Protein AF-A0A1F2S8H5-F1 (afdb_monomer_lite)

Secondary structure (DSSP, 8-state):
----------------------------------------S---------SSTTS-HHHHHHHHHHHHHS-HHHHHHHHHHHHHHHHHHHHHHHHHH-TTS-HHHHHHHHHHHHH-HHHHHHHHHHHHHHHH-TT------TTS-------PPPPPTT---

Structure (mmCIF, N/CA/C/O backbone):
data_AF-A0A1F2S8H5-F1
#
_entry.id   AF-A0A1F2S8H5-F1
#
loop_
_atom_site.group_PDB
_atom_site.id
_atom_site.type_symbol
_atom_site.label_atom_id
_atom_site.label_alt_id
_atom_site.label_comp_id
_atom_site.label_asym_id
_atom_site.label_entity_id
_atom_site.label_seq_id
_atom_site.pdbx_PDB_ins_code
_atom_site.Cartn_x
_atom_site.Cartn_y
_atom_site.Cartn_z
_atom_site.occupancy
_atom_site.B_iso_or_equiv
_atom_site.auth_seq_id
_atom_site.auth_comp_id
_atom_site.auth_asym_id
_atom_site.auth_atom_id
_atom_site.pdbx_PDB_model_num
ATOM 1 N N . MET A 1 1 ? 47.743 14.948 45.361 1.00 37.91 1 MET A N 1
ATOM 2 C CA . MET A 1 1 ? 46.459 15.135 46.068 1.00 37.91 1 MET A CA 1
ATOM 3 C C . MET A 1 1 ? 45.781 13.774 46.084 1.00 37.91 1 MET A C 1
ATOM 5 O O . MET A 1 1 ? 45.607 13.200 45.019 1.00 37.91 1 MET A O 1
ATOM 9 N N . VAL A 1 2 ? 45.590 13.195 47.269 1.00 36.62 2 VAL A N 1
ATOM 10 C CA . VAL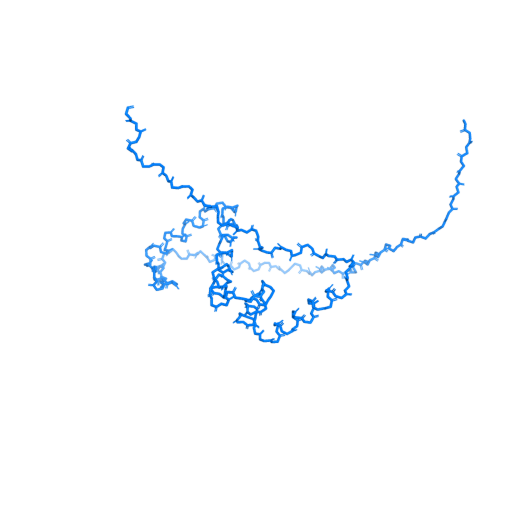 A 1 2 ? 45.118 11.814 47.476 1.00 36.62 2 VAL A CA 1
ATOM 11 C C . VAL A 1 2 ? 43.603 11.818 47.664 1.00 36.62 2 VAL A C 1
ATOM 13 O O . VAL A 1 2 ? 43.124 12.653 48.424 1.00 36.62 2 VAL A O 1
ATOM 16 N N . ASN A 1 3 ? 42.897 10.902 46.992 1.00 32.97 3 ASN A N 1
ATOM 17 C CA . ASN A 1 3 ? 41.805 10.032 47.485 1.00 32.97 3 ASN A CA 1
ATOM 18 C C . ASN A 1 3 ? 40.907 9.614 46.311 1.00 32.97 3 ASN A C 1
ATOM 20 O O . ASN A 1 3 ? 40.717 10.402 45.397 1.00 32.97 3 ASN A O 1
ATOM 24 N N . VAL A 1 4 ? 40.205 8.485 46.284 1.00 34.75 4 VAL A N 1
ATOM 25 C CA . VAL A 1 4 ? 40.215 7.161 46.934 1.00 34.75 4 VAL A CA 1
ATOM 26 C C . VAL A 1 4 ? 39.099 6.426 46.177 1.00 34.75 4 VAL A C 1
ATOM 28 O O . VAL A 1 4 ? 38.093 7.032 45.810 1.00 34.75 4 VAL A O 1
ATOM 31 N N . ILE A 1 5 ? 39.291 5.140 45.909 1.00 41.00 5 ILE A N 1
ATOM 32 C CA . ILE A 1 5 ? 38.279 4.269 45.307 1.00 41.00 5 ILE A CA 1
ATOM 33 C C . ILE A 1 5 ? 37.246 3.914 46.385 1.00 41.00 5 ILE A C 1
ATOM 35 O O . ILE A 1 5 ? 37.626 3.463 47.464 1.00 41.00 5 ILE A O 1
ATOM 39 N N . THR A 1 6 ? 35.957 4.040 46.075 1.00 38.00 6 THR A N 1
ATOM 40 C CA . THR A 1 6 ? 34.891 3.281 46.750 1.00 38.00 6 THR A CA 1
ATOM 41 C C . THR A 1 6 ? 34.028 2.583 45.701 1.00 38.00 6 THR A C 1
ATOM 43 O O . THR A 1 6 ? 33.203 3.207 45.040 1.00 38.00 6 THR A O 1
ATOM 46 N N . GLU A 1 7 ? 34.281 1.284 45.560 1.00 36.38 7 GLU A N 1
ATOM 47 C CA . GLU A 1 7 ? 33.414 0.212 45.042 1.00 36.38 7 GLU A CA 1
ATOM 48 C C . GLU A 1 7 ? 32.086 0.171 45.847 1.00 36.38 7 GLU A C 1
ATOM 50 O O . GLU A 1 7 ? 32.128 0.377 47.060 1.00 36.38 7 GLU A O 1
ATOM 55 N N . HIS A 1 8 ? 30.870 0.059 45.280 1.00 38.19 8 HIS A N 1
ATOM 56 C CA . HIS A 1 8 ? 30.113 -1.149 44.840 1.00 38.19 8 HIS A CA 1
ATOM 57 C C . HIS A 1 8 ? 28.586 -0.787 44.841 1.00 38.19 8 HIS A C 1
ATOM 59 O O . HIS A 1 8 ? 28.250 0.253 45.411 1.00 38.19 8 HIS A O 1
ATOM 65 N N . PRO A 1 9 ? 27.601 -1.644 44.454 1.00 42.09 9 PRO A N 1
ATOM 66 C CA . PRO A 1 9 ? 27.533 -2.693 43.419 1.00 42.09 9 PRO A CA 1
ATOM 67 C C . PRO A 1 9 ? 26.202 -2.684 42.593 1.00 42.09 9 PRO A C 1
ATOM 69 O O . PRO A 1 9 ? 25.204 -2.086 42.983 1.00 42.09 9 PRO A O 1
ATOM 72 N N . GLY A 1 10 ? 26.150 -3.471 41.506 1.00 29.84 10 GLY A N 1
ATOM 73 C CA . GLY A 1 10 ? 24.911 -3.911 40.825 1.00 29.84 10 GLY A CA 1
ATOM 74 C C . GLY A 1 10 ? 24.466 -2.981 39.687 1.00 29.84 10 GLY A C 1
ATOM 75 O O . GLY A 1 10 ? 24.224 -1.806 39.891 1.00 29.84 10 GLY A O 1
ATOM 76 N N . THR A 1 11 ? 24.286 -3.396 38.435 1.00 39.59 11 THR A N 1
ATOM 77 C CA . THR A 1 11 ? 23.692 -4.640 37.943 1.00 39.59 11 THR A CA 1
ATOM 78 C C . THR A 1 11 ? 24.107 -4.785 36.474 1.00 39.59 11 THR A C 1
ATOM 80 O O . THR A 1 11 ? 23.506 -4.174 35.595 1.00 39.59 11 THR A O 1
ATOM 83 N N . GLU A 1 12 ? 25.150 -5.560 36.185 1.00 34.00 12 GLU A N 1
ATOM 84 C CA . GLU A 1 12 ? 25.476 -5.939 34.810 1.00 34.00 12 GLU A CA 1
ATOM 85 C C . GLU A 1 12 ? 24.699 -7.205 34.448 1.00 34.00 12 GLU A C 1
ATOM 87 O O . GLU A 1 12 ? 25.116 -8.326 34.723 1.00 34.00 12 GLU A O 1
ATOM 92 N N . ALA A 1 13 ? 23.547 -7.028 33.802 1.00 33.12 13 ALA A N 1
ATOM 93 C CA . ALA A 1 13 ? 22.937 -8.087 33.011 1.00 33.12 13 ALA A CA 1
ATOM 94 C C . ALA A 1 13 ? 23.597 -8.101 31.623 1.00 33.12 13 ALA A C 1
ATOM 96 O O . ALA A 1 13 ? 22.984 -7.747 30.616 1.00 33.12 13 ALA A O 1
ATOM 97 N N . VAL A 1 14 ? 24.868 -8.507 31.564 1.00 36.38 14 VAL A N 1
ATOM 98 C CA . VAL A 1 14 ? 25.477 -8.938 30.302 1.00 36.38 14 VAL A CA 1
ATOM 99 C C . VAL A 1 14 ? 24.907 -10.320 30.007 1.00 36.38 14 VAL A C 1
ATOM 101 O O . VAL A 1 14 ? 25.400 -11.343 30.479 1.00 36.38 14 VAL A O 1
ATOM 104 N N . CYS A 1 15 ? 23.817 -10.350 29.242 1.00 29.61 15 CYS A N 1
ATOM 105 C CA . CYS A 1 15 ? 23.274 -11.584 28.691 1.00 29.61 15 CYS A CA 1
ATOM 106 C C . CYS A 1 15 ? 24.183 -12.040 27.539 1.00 29.61 15 CYS A C 1
ATOM 108 O O . CYS A 1 15 ? 23.911 -11.830 26.358 1.00 29.61 15 CYS A O 1
ATOM 110 N N . SER A 1 16 ? 25.321 -12.620 27.920 1.00 33.28 16 SER A N 1
ATOM 111 C CA . SER A 1 16 ? 26.182 -13.423 27.061 1.00 33.28 16 SER A CA 1
ATOM 112 C C . SER A 1 16 ? 25.505 -14.777 26.850 1.00 33.28 16 SER A C 1
ATOM 114 O O . SER A 1 16 ? 25.735 -15.737 27.583 1.00 33.28 16 SER A O 1
ATOM 116 N N . CYS A 1 17 ? 24.621 -14.856 25.857 1.00 34.84 17 CYS A N 1
ATOM 117 C CA . CYS A 1 17 ? 24.197 -16.139 25.312 1.00 34.84 17 CYS A CA 1
ATOM 118 C C . CYS A 1 17 ? 25.126 -16.503 24.155 1.00 34.84 17 CYS A C 1
ATOM 120 O O . CYS A 1 17 ? 24.933 -16.114 23.005 1.00 34.84 17 CYS A O 1
ATOM 122 N N . VAL A 1 18 ? 26.152 -17.267 24.519 1.00 40.66 18 VAL A N 1
ATOM 123 C CA . VAL A 1 18 ? 26.982 -18.094 23.647 1.00 40.66 18 VAL A CA 1
ATOM 124 C C . VAL A 1 18 ? 26.076 -18.898 22.707 1.00 40.66 18 VAL A C 1
ATOM 126 O O . VAL A 1 18 ? 25.393 -19.829 23.136 1.00 40.66 18 VAL A O 1
ATOM 129 N N . VAL A 1 19 ? 26.071 -18.559 21.414 1.00 39.78 19 VAL A N 1
ATOM 130 C CA . VAL A 1 19 ? 25.550 -19.465 20.384 1.00 39.78 19 VAL A CA 1
ATOM 131 C C . VAL A 1 19 ? 26.555 -20.598 20.239 1.00 39.78 19 VAL A C 1
ATOM 133 O O . VAL A 1 19 ? 27.608 -20.482 19.616 1.00 39.78 19 VAL A O 1
ATOM 136 N N . SER A 1 20 ? 26.199 -21.685 20.909 1.00 42.19 20 SER A N 1
ATOM 137 C CA . SER A 1 20 ? 26.802 -23.001 20.829 1.00 42.19 20 SER A CA 1
ATOM 138 C C . SER A 1 20 ? 26.923 -23.490 19.379 1.00 42.19 20 SER A C 1
ATOM 140 O O . SER A 1 20 ? 25.974 -23.429 18.599 1.00 42.19 20 SER A O 1
ATOM 142 N N . GLY A 1 21 ? 28.127 -23.971 19.067 1.00 36.00 21 GLY A N 1
ATOM 143 C CA . GLY A 1 21 ? 28.526 -24.895 18.006 1.00 36.00 21 GLY A CA 1
ATOM 144 C C . GLY A 1 21 ? 27.528 -25.269 16.906 1.00 36.00 21 GLY A C 1
ATOM 145 O O . GLY A 1 21 ? 26.607 -26.055 17.101 1.00 36.00 21 GLY A O 1
ATOM 146 N N . CYS A 1 22 ? 27.860 -24.865 15.680 1.00 32.97 22 CYS A N 1
ATOM 147 C CA . CYS A 1 22 ? 27.508 -25.611 14.471 1.00 32.97 22 CYS A CA 1
ATOM 148 C C . CYS A 1 22 ? 28.674 -25.571 13.470 1.00 32.97 22 CYS A C 1
ATOM 150 O O . CYS A 1 22 ? 28.556 -25.078 12.350 1.00 32.97 22 CYS A O 1
ATOM 152 N N . SER A 1 23 ? 29.832 -26.097 13.872 1.00 36.91 23 SER A N 1
ATOM 153 C CA . SER A 1 23 ? 30.920 -26.451 12.958 1.00 36.91 23 SER A CA 1
ATOM 154 C C . SER A 1 23 ? 30.525 -27.702 12.169 1.00 36.91 23 SER A C 1
ATOM 156 O O . SER A 1 23 ? 30.822 -28.835 12.538 1.00 36.91 23 SER A O 1
ATOM 158 N N . ARG A 1 24 ? 29.822 -27.498 11.052 1.00 38.56 24 ARG A N 1
ATOM 159 C CA . ARG A 1 24 ? 29.563 -28.549 10.063 1.00 38.56 24 ARG A CA 1
ATOM 160 C C . ARG A 1 24 ? 30.819 -28.747 9.204 1.00 38.56 24 ARG A C 1
ATOM 162 O O . ARG A 1 24 ? 30.909 -28.231 8.097 1.00 38.56 24 ARG A O 1
ATOM 169 N N . THR A 1 25 ? 31.801 -29.491 9.706 1.00 40.91 25 THR A N 1
ATOM 170 C CA . THR A 1 25 ? 32.865 -30.074 8.870 1.00 40.91 25 THR A CA 1
ATOM 171 C C . THR A 1 25 ? 32.363 -31.398 8.304 1.00 40.91 25 THR A C 1
ATOM 173 O O . THR A 1 25 ? 32.644 -32.468 8.838 1.00 40.91 25 THR A O 1
ATOM 176 N N . GLY A 1 26 ? 31.548 -31.321 7.252 1.00 43.53 26 GLY A N 1
ATOM 177 C CA . GLY A 1 26 ? 31.272 -32.474 6.396 1.00 43.53 26 GLY A CA 1
ATOM 178 C C . GLY A 1 26 ? 32.407 -32.644 5.379 1.00 43.53 26 GLY A C 1
ATOM 179 O O . GLY A 1 26 ? 32.960 -31.633 4.938 1.00 43.53 26 GLY A O 1
ATOM 180 N N . PRO A 1 27 ? 32.782 -33.878 4.998 1.00 45.12 27 PRO A N 1
ATOM 181 C CA . PRO A 1 27 ? 33.795 -34.093 3.973 1.00 45.12 27 PRO A CA 1
ATOM 182 C C . PRO A 1 27 ? 33.344 -33.465 2.650 1.00 45.12 27 PRO A C 1
ATOM 184 O O . PRO A 1 27 ? 32.184 -33.587 2.249 1.00 45.12 27 PRO A O 1
ATOM 187 N N . ALA A 1 28 ? 34.279 -32.783 1.985 1.00 41.88 28 ALA A N 1
ATOM 188 C CA . ALA A 1 28 ? 34.095 -32.209 0.663 1.00 41.88 28 ALA A CA 1
ATOM 189 C C . ALA A 1 28 ? 33.588 -33.294 -0.296 1.00 41.88 28 ALA A C 1
ATOM 191 O O . ALA A 1 28 ? 34.324 -34.207 -0.668 1.00 41.88 28 ALA A O 1
ATOM 192 N N . SER A 1 29 ? 32.311 -33.213 -0.675 1.00 47.50 29 SER A N 1
ATOM 193 C CA . SER A 1 29 ? 31.787 -34.035 -1.760 1.00 47.50 29 SER A CA 1
ATOM 194 C C . SER A 1 29 ? 32.513 -33.623 -3.042 1.00 47.50 29 SER A C 1
ATOM 196 O O . SER A 1 29 ? 32.502 -32.432 -3.367 1.00 47.50 29 SER A O 1
ATOM 198 N N . PRO A 1 30 ? 33.163 -34.553 -3.764 1.00 47.72 30 PRO A N 1
ATOM 199 C CA . PRO A 1 30 ? 33.828 -34.224 -5.011 1.00 47.72 30 PRO A CA 1
ATOM 200 C C . PRO A 1 30 ? 32.794 -33.659 -5.982 1.00 47.72 30 PRO A C 1
ATOM 202 O O . PRO A 1 30 ? 31.761 -34.273 -6.258 1.00 47.72 30 PRO A O 1
ATOM 205 N N . GLY A 1 31 ? 33.074 -32.438 -6.438 1.00 45.38 31 GLY A N 1
ATOM 206 C CA . GLY A 1 31 ? 32.229 -31.678 -7.336 1.00 45.38 31 GLY A CA 1
ATOM 207 C C . GLY A 1 31 ? 31.895 -32.498 -8.569 1.00 45.38 31 GLY A C 1
ATOM 208 O O . GLY A 1 31 ? 32.744 -32.744 -9.424 1.00 45.38 31 GLY A O 1
ATOM 209 N N . ARG A 1 32 ? 30.624 -32.875 -8.693 1.00 44.66 32 ARG A N 1
ATOM 210 C CA . ARG A 1 32 ? 30.068 -33.245 -9.985 1.00 44.66 32 ARG A CA 1
ATOM 211 C C . ARG A 1 32 ? 29.934 -31.945 -10.769 1.00 44.66 32 ARG A C 1
ATOM 213 O O . ARG A 1 32 ? 28.891 -31.298 -10.738 1.00 44.66 32 ARG A O 1
ATOM 220 N N . ALA A 1 33 ? 31.021 -31.552 -11.429 1.00 51.47 33 ALA A N 1
ATOM 221 C CA . ALA A 1 33 ? 30.991 -30.608 -12.532 1.00 51.47 33 ALA A CA 1
ATOM 222 C C . ALA A 1 33 ? 30.157 -31.251 -13.650 1.00 51.47 33 ALA A C 1
ATOM 224 O O . ALA A 1 33 ? 30.674 -31.858 -14.584 1.00 51.47 33 ALA A O 1
ATOM 225 N N . GLY A 1 34 ? 28.832 -31.202 -13.496 1.00 51.41 34 GLY A N 1
ATOM 226 C CA . GLY A 1 34 ? 27.934 -31.356 -14.627 1.00 51.41 34 GLY A CA 1
ATOM 227 C C . GLY A 1 34 ? 28.303 -30.277 -15.642 1.00 51.41 34 GLY A C 1
ATOM 228 O O . GLY A 1 34 ? 28.722 -29.192 -15.224 1.00 51.41 34 GLY A O 1
ATOM 229 N N . PRO A 1 35 ? 28.213 -30.562 -16.950 1.00 54.78 35 PRO A N 1
ATOM 230 C CA . PRO A 1 35 ? 28.547 -29.569 -17.955 1.00 54.78 35 PRO A CA 1
ATOM 231 C C . PRO A 1 35 ? 27.780 -28.293 -17.623 1.00 54.78 35 PRO A C 1
ATOM 233 O O . PRO A 1 35 ? 26.566 -28.343 -17.396 1.00 54.78 35 PRO A O 1
ATOM 236 N N . LEU A 1 36 ? 28.505 -27.169 -17.545 1.00 45.56 36 LEU A N 1
ATOM 237 C CA . LEU A 1 36 ? 27.904 -25.846 -17.616 1.00 45.56 36 LEU A CA 1
ATOM 238 C C . LEU A 1 36 ? 26.947 -25.921 -18.794 1.00 45.56 36 LEU A C 1
ATOM 240 O O . LEU A 1 36 ? 27.382 -26.079 -19.935 1.00 45.56 36 LEU A O 1
ATOM 244 N N . ARG A 1 37 ? 25.646 -25.929 -18.498 1.00 45.44 37 ARG A N 1
ATOM 245 C CA . ARG A 1 37 ? 24.609 -25.856 -19.512 1.00 45.44 37 ARG A CA 1
ATOM 246 C C . ARG A 1 37 ? 24.858 -24.507 -20.171 1.00 45.44 37 ARG A C 1
ATOM 248 O O . ARG A 1 37 ? 24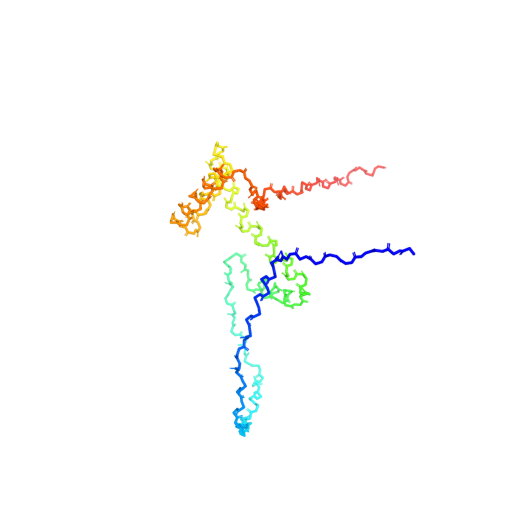.471 -23.477 -19.627 1.00 45.44 37 ARG A O 1
ATOM 255 N N . LEU A 1 38 ? 25.616 -24.518 -21.266 1.00 46.69 38 LEU A N 1
ATOM 256 C CA . LEU A 1 38 ? 25.690 -23.417 -22.206 1.00 46.69 38 LEU A CA 1
ATOM 257 C C . LEU A 1 38 ? 24.233 -23.105 -22.500 1.00 46.69 38 LEU A C 1
ATOM 259 O O . LEU A 1 38 ? 23.510 -23.952 -23.027 1.00 46.69 38 LEU A O 1
ATOM 263 N N . TYR A 1 39 ? 23.774 -21.966 -21.990 1.00 51.84 39 TYR A N 1
ATOM 264 C CA . TYR A 1 39 ? 22.444 -21.467 -22.265 1.00 51.84 39 TYR A CA 1
ATOM 265 C C . TYR A 1 39 ? 22.344 -21.432 -23.782 1.00 51.84 39 TYR A C 1
ATOM 267 O O . TYR A 1 39 ? 23.060 -20.670 -24.425 1.00 51.84 39 TYR A O 1
ATOM 275 N N . HIS A 1 40 ? 21.548 -22.347 -24.330 1.00 51.69 40 HIS A N 1
ATOM 276 C CA . HIS A 1 40 ? 21.255 -22.390 -25.745 1.00 51.69 40 HIS A CA 1
ATOM 277 C C . HIS A 1 40 ? 20.802 -20.989 -26.138 1.00 51.69 40 HIS A C 1
ATOM 279 O O . HIS A 1 40 ? 19.880 -20.432 -25.534 1.00 51.69 40 HIS A O 1
ATOM 285 N N . GLU A 1 41 ? 21.522 -20.401 -27.084 1.00 53.19 41 GLU A N 1
ATOM 286 C CA . GLU A 1 41 ? 21.233 -19.067 -27.563 1.00 53.19 41 GLU A CA 1
ATOM 287 C C . GLU A 1 41 ? 19.818 -19.015 -28.156 1.00 53.19 41 GLU A C 1
ATOM 289 O O . GLU A 1 41 ? 19.377 -19.922 -28.862 1.00 53.19 41 GLU A O 1
ATOM 294 N N . SER A 1 42 ? 19.123 -17.927 -27.813 1.00 56.97 42 SER A N 1
ATOM 295 C CA . SER A 1 42 ? 17.940 -17.361 -28.475 1.00 56.97 42 SER A CA 1
ATOM 296 C C . SER A 1 42 ? 16.740 -18.280 -28.747 1.00 56.97 42 SER A C 1
ATOM 298 O O . SER A 1 42 ? 16.347 -18.473 -29.891 1.00 56.97 42 SER A O 1
ATOM 300 N N . GLU A 1 43 ? 16.050 -18.711 -27.691 1.00 51.06 43 GLU A N 1
ATOM 301 C CA . GLU A 1 43 ? 14.603 -18.953 -27.796 1.00 51.06 43 GLU A CA 1
ATOM 302 C C . GLU A 1 43 ? 13.860 -17.599 -27.811 1.00 51.06 43 GLU A C 1
ATOM 304 O O . GLU A 1 43 ? 14.172 -16.728 -26.980 1.00 51.06 43 GLU A O 1
ATOM 309 N N . PRO A 1 44 ? 12.890 -17.368 -28.720 1.00 60.16 44 PRO A N 1
ATOM 310 C CA . PRO A 1 44 ? 12.076 -16.161 -28.698 1.00 60.16 44 PRO A CA 1
ATOM 311 C C . PRO A 1 44 ? 11.352 -16.086 -27.353 1.00 60.16 44 PRO A C 1
ATOM 313 O O . PRO A 1 44 ? 10.570 -16.965 -26.989 1.00 60.16 44 PRO A O 1
ATOM 316 N N . ARG A 1 45 ? 11.636 -15.029 -26.582 1.00 61.12 45 ARG A N 1
ATOM 317 C CA . ARG A 1 45 ? 10.933 -14.756 -25.326 1.00 61.12 45 ARG A CA 1
ATOM 318 C C . ARG A 1 45 ? 9.443 -14.702 -25.641 1.00 61.12 45 ARG A C 1
ATOM 320 O O . ARG A 1 45 ? 9.015 -13.788 -26.342 1.00 61.12 45 ARG A O 1
ATOM 327 N N . MET A 1 46 ? 8.678 -15.675 -25.138 1.00 62.00 46 MET A N 1
ATOM 328 C CA . MET A 1 46 ? 7.219 -15.641 -25.230 1.00 62.00 46 MET A CA 1
ATOM 329 C C . MET A 1 46 ? 6.733 -14.246 -24.817 1.00 62.00 46 MET A C 1
ATOM 331 O O . MET A 1 46 ? 7.258 -13.705 -23.833 1.00 62.00 46 MET A O 1
ATOM 335 N N . PRO A 1 47 ? 5.789 -13.642 -25.561 1.00 63.66 47 PRO A N 1
ATOM 336 C CA . PRO A 1 47 ? 5.321 -12.304 -25.253 1.00 63.66 47 PRO A CA 1
ATOM 337 C C . PRO A 1 47 ? 4.754 -12.314 -23.836 1.00 63.66 47 PRO A C 1
ATOM 339 O O . PRO A 1 47 ? 3.768 -12.988 -23.541 1.00 63.66 47 PRO A O 1
ATOM 342 N N . ILE A 1 48 ? 5.432 -11.599 -22.940 1.00 65.38 48 ILE A N 1
ATOM 343 C CA . ILE A 1 48 ? 4.950 -11.369 -21.585 1.00 65.38 48 ILE A CA 1
ATOM 344 C C . ILE A 1 48 ? 3.639 -10.611 -21.759 1.00 65.38 48 ILE A C 1
ATOM 346 O O . ILE A 1 48 ? 3.636 -9.494 -22.277 1.00 65.38 48 ILE A O 1
ATOM 350 N N . SER A 1 49 ? 2.525 -11.249 -21.397 1.00 70.56 49 SER A N 1
ATOM 351 C CA . SER A 1 49 ? 1.241 -10.554 -21.354 1.00 70.56 49 SER A CA 1
ATOM 352 C C . SER A 1 49 ? 1.377 -9.385 -20.382 1.00 70.56 49 SER A C 1
ATOM 354 O O . SER A 1 49 ? 1.945 -9.585 -19.301 1.00 70.56 49 SER A O 1
ATOM 356 N N . PRO A 1 50 ? 0.912 -8.183 -20.753 1.00 73.62 50 PRO A N 1
ATOM 357 C CA . PRO A 1 50 ? 1.062 -7.034 -19.891 1.00 73.62 50 PRO A CA 1
ATOM 358 C C . PRO A 1 50 ? 0.347 -7.293 -18.562 1.00 73.62 50 PRO A C 1
ATOM 360 O O . PRO A 1 50 ? -0.761 -7.831 -18.526 1.00 73.62 50 PRO A O 1
ATOM 363 N N . ARG A 1 51 ? 1.004 -6.949 -17.454 1.00 78.88 51 ARG A N 1
ATOM 364 C CA . ARG A 1 51 ? 0.503 -7.161 -16.085 1.00 78.88 51 ARG A CA 1
ATOM 365 C C . ARG A 1 51 ? -0.656 -6.232 -15.733 1.00 78.88 51 ARG A C 1
ATOM 367 O O . ARG A 1 51 ? -1.374 -6.496 -14.774 1.00 78.88 51 ARG A O 1
ATOM 374 N N . SER A 1 52 ? -0.810 -5.143 -16.479 1.00 82.44 52 SER A N 1
ATOM 375 C CA . SER A 1 52 ? -1.881 -4.161 -16.337 1.00 82.44 52 SER A CA 1
ATOM 376 C C . SER A 1 52 ? -2.686 -4.094 -17.629 1.00 82.44 52 SER A C 1
ATOM 378 O O . SER A 1 52 ? -2.104 -4.005 -18.706 1.00 82.44 52 SER A O 1
ATOM 380 N N . ALA A 1 53 ? -4.016 -4.074 -17.518 1.00 85.94 53 ALA A N 1
ATOM 381 C CA . ALA A 1 53 ? -4.906 -3.865 -18.662 1.00 85.94 53 ALA A CA 1
ATOM 382 C C . ALA A 1 53 ? -4.766 -2.456 -19.275 1.00 85.94 53 ALA A C 1
ATOM 384 O O . ALA A 1 53 ? -5.079 -2.265 -20.444 1.00 85.94 53 ALA A O 1
ATOM 385 N N . ASP A 1 54 ? -4.263 -1.497 -18.493 1.00 89.88 54 ASP A N 1
ATOM 386 C CA . ASP A 1 54 ? -4.097 -0.088 -18.878 1.00 89.88 54 ASP A CA 1
ATOM 387 C C . ASP A 1 54 ? -2.680 0.225 -19.410 1.00 89.88 54 ASP A C 1
ATOM 389 O O . ASP A 1 54 ? -2.320 1.381 -19.625 1.00 89.88 54 ASP A O 1
ATOM 393 N N . THR A 1 55 ? -1.843 -0.804 -19.604 1.00 87.50 55 THR A N 1
ATOM 394 C CA . THR A 1 55 ? -0.464 -0.663 -20.096 1.00 87.50 55 THR A CA 1
ATOM 395 C C . THR A 1 55 ? -0.251 -1.558 -21.312 1.00 87.50 55 THR A C 1
ATOM 397 O O . THR A 1 55 ? -0.479 -2.763 -21.259 1.00 87.50 55 THR A O 1
ATOM 400 N N . THR A 1 56 ? 0.232 -0.994 -22.422 1.00 91.00 56 THR A N 1
ATOM 401 C CA . THR A 1 56 ? 0.569 -1.796 -23.607 1.00 91.00 56 THR A CA 1
ATOM 402 C C . THR A 1 56 ? 1.809 -2.669 -23.349 1.00 91.00 56 THR A C 1
ATOM 404 O O . THR A 1 56 ? 2.684 -2.275 -22.569 1.00 91.00 56 THR A O 1
ATOM 407 N N . PRO A 1 57 ? 1.956 -3.829 -24.022 1.00 89.62 57 PRO A N 1
ATOM 408 C CA . PRO A 1 57 ? 3.124 -4.700 -23.842 1.00 89.62 57 PRO A CA 1
ATOM 409 C C . PRO A 1 57 ? 4.458 -3.983 -24.104 1.00 89.62 57 PRO A C 1
ATOM 411 O O . PRO A 1 57 ? 5.464 -4.248 -23.452 1.00 89.62 57 PRO A O 1
ATOM 414 N N . ASP A 1 58 ? 4.479 -3.062 -25.065 1.00 90.12 58 ASP A N 1
ATOM 415 C CA . ASP A 1 58 ? 5.657 -2.282 -25.452 1.00 90.12 58 ASP A CA 1
ATOM 416 C C . ASP A 1 58 ? 6.052 -1.300 -24.349 1.00 90.12 58 ASP A C 1
ATOM 418 O O . ASP A 1 58 ? 7.223 -1.231 -23.970 1.00 90.12 58 ASP A O 1
ATOM 422 N N . ALA A 1 59 ? 5.069 -0.599 -23.778 1.00 91.44 59 ALA A N 1
ATOM 423 C CA . ALA A 1 59 ? 5.292 0.311 -22.662 1.00 91.44 59 ALA A CA 1
ATOM 424 C C . ALA A 1 59 ? 5.787 -0.438 -21.416 1.00 91.44 59 ALA A C 1
ATOM 426 O O . ALA A 1 59 ? 6.723 0.021 -20.760 1.00 91.44 59 ALA A O 1
ATOM 427 N N . GLU A 1 60 ? 5.220 -1.611 -21.114 1.00 91.00 60 GLU A N 1
ATOM 428 C CA . GLU A 1 60 ? 5.678 -2.431 -19.988 1.00 91.00 60 GLU A CA 1
ATOM 429 C C . GLU A 1 60 ? 7.125 -2.905 -20.176 1.00 91.00 60 GLU A C 1
ATOM 431 O O . GLU A 1 60 ? 7.925 -2.814 -19.242 1.00 91.00 60 GLU A O 1
ATOM 436 N N . ARG A 1 61 ? 7.497 -3.344 -21.387 1.00 91.00 61 ARG A N 1
ATOM 437 C CA . ARG A 1 61 ? 8.883 -3.734 -21.702 1.00 91.00 61 ARG A CA 1
ATOM 438 C C . ARG A 1 61 ? 9.862 -2.593 -21.433 1.00 91.00 61 ARG A C 1
ATOM 440 O O . ARG A 1 61 ? 10.828 -2.784 -20.695 1.00 91.00 61 ARG A O 1
ATOM 447 N N . VAL A 1 62 ? 9.569 -1.397 -21.947 1.00 94.62 62 VAL A N 1
ATOM 448 C CA . VAL A 1 62 ? 10.408 -0.206 -21.727 1.00 94.62 62 VAL A CA 1
ATOM 449 C C . VAL A 1 62 ? 10.506 0.140 -20.237 1.00 94.62 62 VAL A C 1
ATOM 451 O O . VAL A 1 62 ? 11.597 0.412 -19.739 1.00 94.62 62 VAL A O 1
ATOM 454 N N . GLN A 1 63 ? 9.399 0.093 -19.492 1.00 92.50 63 GLN A N 1
ATOM 455 C CA . GLN A 1 63 ? 9.405 0.373 -18.051 1.00 92.50 63 GLN A CA 1
ATOM 456 C C . GLN A 1 63 ? 10.266 -0.621 -17.264 1.00 92.50 63 GLN A C 1
ATOM 458 O O . GLN A 1 63 ? 11.011 -0.213 -16.368 1.00 92.50 63 GLN A O 1
ATOM 463 N N . ILE A 1 64 ? 10.193 -1.912 -17.600 1.00 92.38 64 ILE A N 1
ATOM 464 C CA . ILE A 1 64 ? 11.019 -2.952 -16.978 1.00 92.38 64 ILE A CA 1
ATOM 465 C C . ILE A 1 64 ? 12.502 -2.690 -17.248 1.00 92.38 64 ILE A C 1
ATOM 467 O O . ILE A 1 64 ? 13.310 -2.767 -16.318 1.00 92.38 64 ILE A O 1
ATOM 471 N N . ASP A 1 65 ? 12.863 -2.359 -18.487 1.00 95.38 65 ASP A N 1
ATOM 472 C CA . ASP A 1 65 ? 14.255 -2.106 -18.860 1.00 95.38 65 ASP A CA 1
ATOM 473 C C . ASP A 1 65 ? 14.806 -0.853 -18.166 1.00 95.38 65 ASP A C 1
ATOM 475 O O . ASP A 1 65 ? 15.895 -0.899 -17.586 1.00 95.38 65 ASP A O 1
ATOM 479 N N . LEU A 1 66 ? 14.018 0.226 -18.091 1.00 96.12 66 LEU A N 1
ATOM 480 C CA . LEU A 1 66 ? 14.372 1.426 -17.325 1.00 96.12 66 LEU A CA 1
ATOM 481 C C . LEU A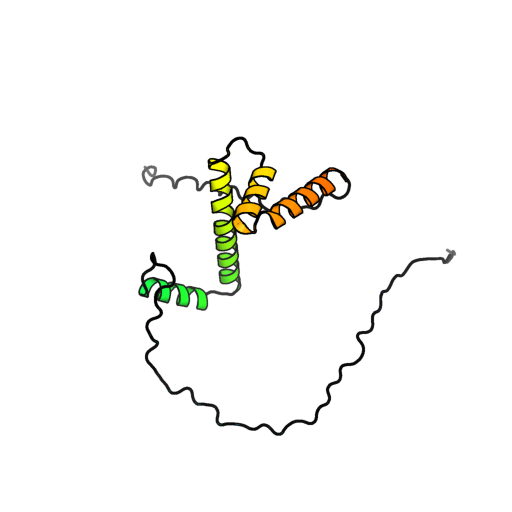 1 66 ? 14.545 1.129 -15.829 1.00 96.12 66 LEU A C 1
ATOM 483 O O . LEU A 1 66 ? 15.493 1.610 -15.205 1.00 96.12 66 LEU A O 1
ATOM 487 N N . LEU A 1 67 ? 13.659 0.322 -15.239 1.00 95.38 67 LEU A N 1
ATOM 488 C CA . LEU A 1 67 ? 13.750 -0.048 -13.827 1.00 95.38 67 LEU A CA 1
ATOM 489 C C . LEU A 1 67 ? 14.988 -0.911 -13.543 1.00 95.38 67 LEU A C 1
ATOM 491 O O . LEU A 1 67 ? 15.623 -0.744 -12.500 1.00 95.38 67 LEU A O 1
ATOM 495 N N . ARG A 1 68 ? 15.347 -1.816 -14.462 1.00 94.69 68 ARG A N 1
ATOM 496 C CA . ARG A 1 68 ? 16.547 -2.664 -14.361 1.00 94.69 68 ARG A CA 1
ATOM 497 C C . ARG A 1 68 ? 17.836 -1.866 -14.512 1.00 94.69 68 ARG A C 1
ATOM 499 O O . ARG A 1 68 ? 18.787 -2.132 -13.780 1.00 94.69 68 ARG A O 1
ATOM 506 N N . ALA A 1 69 ? 17.851 -0.884 -15.410 1.00 97.00 69 ALA A N 1
ATOM 507 C CA . ALA A 1 69 ? 18.985 0.014 -15.604 1.00 97.00 69 ALA A CA 1
ATOM 508 C C . ALA A 1 69 ? 19.155 1.026 -14.453 1.00 97.00 69 ALA A C 1
ATOM 510 O O . ALA A 1 69 ? 20.236 1.585 -14.269 1.00 97.00 69 ALA A O 1
ATOM 511 N N . ALA A 1 70 ? 18.109 1.274 -13.658 1.00 97.00 70 ALA A N 1
ATOM 512 C CA . ALA A 1 70 ? 18.146 2.270 -12.597 1.00 97.00 70 ALA A CA 1
ATOM 513 C C . ALA A 1 70 ? 19.105 1.894 -11.437 1.00 97.00 70 ALA A C 1
ATOM 515 O O . ALA A 1 70 ? 19.098 0.753 -10.945 1.00 97.00 70 ALA A O 1
ATOM 516 N N . PRO A 1 71 ? 19.862 2.868 -10.888 1.00 98.19 71 PRO A N 1
ATOM 517 C CA . PRO A 1 71 ? 20.642 2.673 -9.667 1.00 98.19 71 PRO A CA 1
ATOM 518 C C . PRO A 1 71 ? 19.774 2.195 -8.495 1.00 98.19 71 PRO A C 1
ATOM 520 O O . PRO A 1 71 ? 18.580 2.497 -8.426 1.00 98.19 71 PRO A O 1
ATOM 523 N N . VAL A 1 72 ? 20.376 1.494 -7.528 1.00 97.75 72 VAL A N 1
ATOM 524 C CA . VAL A 1 72 ? 19.664 0.964 -6.344 1.00 97.75 72 VAL A CA 1
ATOM 525 C C . VAL A 1 72 ? 18.892 2.063 -5.607 1.00 97.75 72 VAL A C 1
ATOM 527 O O . VAL A 1 72 ? 17.718 1.881 -5.292 1.00 97.75 72 VAL A O 1
ATOM 530 N N . ALA A 1 73 ? 19.505 3.236 -5.417 1.00 97.81 73 ALA A N 1
ATOM 531 C CA . ALA A 1 73 ? 18.857 4.378 -4.771 1.00 97.81 73 ALA A CA 1
ATOM 532 C C . ALA A 1 73 ? 17.585 4.832 -5.512 1.00 97.81 73 ALA A C 1
ATOM 534 O O . ALA A 1 73 ? 16.563 5.114 -4.886 1.00 97.81 73 ALA A O 1
ATOM 535 N N . ARG A 1 74 ? 17.610 4.842 -6.852 1.00 97.38 74 ARG A N 1
ATOM 536 C CA . ARG A 1 74 ? 16.446 5.206 -7.670 1.00 97.38 74 ARG A CA 1
ATOM 537 C C . ARG A 1 74 ? 15.338 4.161 -7.563 1.00 97.38 74 ARG A C 1
ATOM 539 O O . ARG A 1 74 ? 14.175 4.536 -7.441 1.00 97.38 74 ARG A O 1
ATOM 546 N N . ARG A 1 75 ? 15.687 2.872 -7.568 1.00 97.75 75 ARG A N 1
ATOM 547 C CA . ARG A 1 75 ? 14.720 1.779 -7.375 1.00 97.75 75 ARG A CA 1
ATOM 548 C C . ARG A 1 75 ? 14.038 1.863 -6.010 1.00 97.75 75 ARG A C 1
ATOM 550 O O . ARG A 1 75 ? 12.815 1.792 -5.947 1.00 97.75 75 ARG A O 1
ATOM 557 N N . LEU A 1 76 ? 14.809 2.088 -4.944 1.00 97.94 76 LEU A N 1
ATOM 558 C CA . LEU A 1 76 ? 14.266 2.275 -3.597 1.00 97.94 76 LEU A CA 1
ATOM 559 C C . LEU A 1 76 ? 13.329 3.487 -3.534 1.00 97.94 76 LEU A C 1
ATOM 561 O O . LEU A 1 76 ? 12.219 3.379 -3.022 1.00 97.94 76 LEU A O 1
ATOM 565 N N . HIS A 1 77 ? 13.743 4.622 -4.100 1.00 97.38 77 HIS A N 1
ATOM 566 C CA . HIS A 1 77 ? 12.908 5.819 -4.143 1.00 97.38 77 HIS A CA 1
ATOM 567 C C . HIS A 1 77 ? 11.558 5.556 -4.830 1.00 97.38 77 HIS A C 1
ATOM 569 O O . HIS A 1 77 ? 10.517 5.911 -4.281 1.00 97.38 77 HIS A O 1
ATOM 575 N N . LEU A 1 78 ? 11.559 4.885 -5.988 1.00 96.88 78 LEU A N 1
ATOM 576 C CA . LEU A 1 78 ? 10.327 4.520 -6.696 1.00 96.88 78 LEU A CA 1
ATOM 577 C C . LEU A 1 78 ? 9.436 3.586 -5.866 1.00 96.88 78 LEU A C 1
ATOM 579 O O . LEU A 1 78 ? 8.229 3.806 -5.799 1.00 96.88 78 LEU A O 1
ATOM 583 N N . ALA A 1 79 ? 10.016 2.588 -5.194 1.00 95.94 79 ALA A N 1
ATOM 584 C CA . ALA A 1 79 ? 9.263 1.684 -4.326 1.00 95.94 79 ALA A CA 1
ATOM 585 C C . ALA A 1 79 ? 8.588 2.433 -3.160 1.00 95.94 79 ALA A C 1
ATOM 587 O O . ALA A 1 79 ? 7.414 2.194 -2.862 1.00 95.94 79 ALA A O 1
ATOM 588 N N . LEU A 1 80 ? 9.293 3.383 -2.537 1.00 97.25 80 LEU A N 1
ATOM 589 C CA . LEU A 1 80 ? 8.749 4.214 -1.457 1.00 97.25 80 LEU A CA 1
ATOM 590 C C . LEU A 1 80 ? 7.627 5.141 -1.951 1.00 97.25 80 LEU A C 1
ATOM 592 O O . LEU A 1 80 ? 6.590 5.242 -1.297 1.00 97.25 80 LEU A O 1
ATOM 596 N N . GLN A 1 81 ? 7.796 5.776 -3.116 1.00 96.81 81 GLN A N 1
ATOM 597 C CA . GLN A 1 81 ? 6.762 6.619 -3.734 1.00 96.81 81 GLN A CA 1
ATOM 598 C C . GLN A 1 81 ? 5.501 5.816 -4.082 1.00 96.81 81 GLN A C 1
ATOM 600 O O . GLN A 1 81 ? 4.382 6.253 -3.796 1.00 96.81 81 GLN A O 1
ATOM 605 N N . LEU A 1 82 ? 5.671 4.619 -4.649 1.00 95.31 82 LEU A N 1
ATOM 606 C CA . LEU A 1 82 ? 4.552 3.735 -4.967 1.00 95.31 82 LEU A CA 1
ATOM 607 C C . LEU A 1 82 ? 3.824 3.291 -3.695 1.00 95.31 82 LEU A C 1
ATOM 609 O O . LEU A 1 82 ? 2.600 3.371 -3.633 1.00 95.31 82 LEU A O 1
ATOM 613 N N . THR A 1 83 ? 4.570 2.911 -2.656 1.00 95.06 83 THR A N 1
ATOM 614 C CA . THR A 1 83 ? 4.005 2.532 -1.351 1.00 95.06 83 THR A CA 1
ATOM 615 C C . THR A 1 83 ? 3.188 3.675 -0.750 1.00 95.06 83 THR A C 1
ATOM 617 O O . THR A 1 83 ? 2.038 3.477 -0.360 1.00 95.06 83 THR A O 1
ATOM 620 N N . ALA A 1 84 ? 3.737 4.894 -0.737 1.00 95.06 84 ALA A N 1
ATOM 621 C CA . ALA A 1 84 ? 3.025 6.074 -0.251 1.00 95.06 84 ALA A CA 1
ATOM 622 C C . ALA A 1 84 ? 1.744 6.347 -1.057 1.00 95.06 84 ALA A C 1
ATOM 624 O O . ALA A 1 84 ? 0.715 6.714 -0.487 1.00 95.06 84 ALA A O 1
ATOM 625 N N . THR A 1 85 ? 1.779 6.123 -2.372 1.00 95.12 85 THR A N 1
ATOM 626 C CA . THR A 1 85 ? 0.619 6.303 -3.254 1.00 95.12 85 THR A CA 1
ATOM 627 C C . THR A 1 85 ? -0.472 5.275 -2.961 1.00 95.12 85 THR A C 1
ATOM 629 O O . THR A 1 85 ? -1.621 5.661 -2.733 1.00 95.12 85 THR A O 1
ATOM 632 N N . VAL A 1 86 ? -0.111 3.989 -2.914 1.00 94.38 86 VAL A N 1
ATOM 633 C CA . VAL A 1 86 ? -1.040 2.870 -2.686 1.00 94.38 86 VAL A CA 1
ATOM 634 C C . VAL A 1 86 ? -1.679 2.945 -1.302 1.00 94.38 86 VAL A C 1
ATOM 636 O O . VAL A 1 86 ? -2.863 2.665 -1.174 1.00 94.38 86 VAL A O 1
ATOM 639 N N . ILE A 1 87 ? -0.942 3.379 -0.278 1.00 94.88 87 ILE A N 1
ATOM 640 C CA . ILE A 1 87 ? -1.491 3.569 1.073 1.00 94.88 87 ILE A CA 1
ATOM 641 C C . ILE A 1 87 ? -2.308 4.869 1.168 1.00 94.88 87 ILE A C 1
ATOM 643 O O . ILE A 1 87 ? -3.351 4.921 1.821 1.00 94.88 87 ILE A O 1
ATOM 647 N N . GLY A 1 88 ? -1.848 5.947 0.531 1.00 94.56 88 GLY A N 1
ATOM 648 C CA . GLY A 1 88 ? -2.483 7.260 0.630 1.00 94.56 88 GLY A CA 1
ATOM 649 C C . GLY A 1 88 ? -3.816 7.358 -0.114 1.00 94.56 88 GLY A C 1
ATOM 650 O O . GLY A 1 88 ? -4.733 8.030 0.359 1.00 94.56 88 GLY A O 1
ATOM 651 N N . ALA A 1 89 ? -3.948 6.697 -1.266 1.00 95.75 89 ALA A N 1
ATOM 652 C CA . ALA A 1 89 ? -5.174 6.708 -2.065 1.00 95.75 89 ALA A CA 1
ATOM 653 C C . ALA A 1 89 ? -6.428 6.216 -1.301 1.00 95.75 89 ALA A C 1
ATOM 655 O O . ALA A 1 89 ? -7.395 6.984 -1.231 1.00 95.75 89 ALA A O 1
ATOM 656 N N . PRO A 1 90 ? -6.441 5.019 -0.680 1.00 94.12 90 PRO A N 1
ATOM 657 C CA . PRO A 1 90 ? -7.591 4.532 0.079 1.00 94.12 90 PRO A CA 1
ATOM 658 C C . PRO A 1 90 ? -7.871 5.387 1.315 1.00 94.12 90 PRO A C 1
ATOM 660 O O . PRO A 1 90 ? -9.024 5.734 1.554 1.00 94.12 90 PRO A O 1
ATOM 663 N N . ARG A 1 91 ? -6.844 5.841 2.047 1.00 94.31 91 ARG A N 1
ATOM 664 C CA . ARG A 1 91 ? -7.034 6.758 3.188 1.00 94.31 91 ARG A CA 1
ATOM 665 C C . ARG A 1 91 ? -7.745 8.053 2.788 1.00 94.31 91 ARG A C 1
ATOM 667 O O . ARG A 1 91 ? -8.670 8.486 3.473 1.00 94.31 91 ARG A O 1
ATOM 674 N N . ARG A 1 92 ? -7.376 8.655 1.649 1.00 94.75 92 ARG A N 1
ATOM 675 C CA . ARG A 1 92 ? -8.081 9.833 1.107 1.00 94.75 92 ARG A CA 1
ATOM 676 C C . ARG A 1 92 ? -9.503 9.506 0.657 1.00 94.75 92 ARG A C 1
ATOM 678 O O . ARG A 1 92 ? -10.389 10.345 0.791 1.00 94.75 92 ARG A O 1
ATOM 685 N N . ALA A 1 93 ? -9.737 8.320 0.098 1.00 95.75 93 ALA A N 1
ATOM 686 C CA . ALA A 1 93 ? -11.082 7.883 -0.269 1.00 95.75 93 ALA A CA 1
ATOM 687 C C . ALA A 1 93 ? -11.980 7.728 0.971 1.00 95.75 93 ALA A C 1
ATOM 689 O O . ALA A 1 93 ? -13.077 8.279 0.984 1.00 95.75 93 ALA A O 1
ATOM 690 N N . ILE A 1 94 ? -11.476 7.094 2.034 1.00 95.56 94 ILE A N 1
ATOM 691 C CA . ILE A 1 94 ? -12.163 6.964 3.327 1.00 95.56 94 ILE A CA 1
ATOM 692 C C . ILE A 1 94 ? -12.460 8.347 3.918 1.00 95.56 94 ILE A C 1
ATOM 694 O O . ILE A 1 94 ? -13.597 8.621 4.288 1.00 95.56 94 ILE A O 1
ATOM 698 N N . GLY A 1 95 ? -11.479 9.256 3.926 1.00 94.88 95 GLY A N 1
ATOM 699 C CA . GLY A 1 95 ? -11.679 10.621 4.422 1.00 94.88 95 GLY A CA 1
ATOM 700 C C . GLY A 1 95 ? -12.761 11.403 3.669 1.00 94.88 95 GLY A C 1
ATOM 701 O O . GLY A 1 95 ? -13.502 12.160 4.290 1.00 94.88 95 GLY A O 1
ATOM 702 N N . ARG A 1 96 ? -12.898 11.191 2.351 1.00 95.94 96 ARG A N 1
ATOM 703 C CA . ARG A 1 96 ? -13.981 11.787 1.547 1.00 95.94 96 ARG A CA 1
ATOM 704 C C . ARG A 1 96 ? -15.343 11.152 1.829 1.00 95.94 96 ARG A C 1
ATOM 706 O O . ARG A 1 96 ? -16.337 11.865 1.842 1.00 95.94 96 ARG A O 1
ATOM 713 N N . ALA A 1 97 ? -15.390 9.839 2.041 1.00 95.31 97 ALA A N 1
ATOM 714 C CA . ALA A 1 97 ? -16.629 9.126 2.348 1.00 95.31 97 ALA A CA 1
ATOM 715 C C . ALA A 1 97 ? -17.149 9.425 3.767 1.00 95.31 97 ALA A C 1
ATOM 717 O O . ALA A 1 97 ? -18.353 9.379 3.998 1.00 95.31 97 ALA A O 1
ATOM 718 N N . GLN A 1 98 ? -16.250 9.731 4.709 1.00 91.50 98 GLN A N 1
ATOM 719 C CA . GLN A 1 98 ? -16.552 9.964 6.126 1.00 91.50 98 GLN A CA 1
ATOM 720 C C . GLN A 1 98 ? -15.886 11.250 6.628 1.00 91.50 98 GLN A C 1
ATOM 722 O O . GLN A 1 98 ? -14.885 11.206 7.355 1.00 91.50 98 GLN A O 1
ATOM 727 N N . PRO A 1 99 ? -16.421 12.423 6.256 1.00 89.25 99 PRO A N 1
ATOM 728 C CA . PRO A 1 99 ? -15.812 13.710 6.584 1.00 89.25 99 PRO A CA 1
ATOM 729 C C . PRO A 1 99 ? -15.848 14.052 8.083 1.00 89.25 99 PRO A C 1
ATOM 731 O O . PRO A 1 99 ? -15.014 14.836 8.533 1.00 89.25 99 PRO A O 1
ATOM 734 N N . HIS A 1 100 ? -16.738 13.435 8.863 1.00 92.62 100 HIS A N 1
ATOM 735 C CA . HIS A 1 100 ? -16.889 13.701 10.300 1.00 92.62 100 HIS A CA 1
ATOM 736 C C . HIS A 1 100 ? -16.147 12.714 11.212 1.00 92.62 100 HIS A C 1
ATOM 738 O O . HIS A 1 100 ? -16.021 12.982 12.404 1.00 92.62 100 HIS A O 1
ATOM 744 N N . ASP A 1 101 ? -15.630 11.609 10.668 1.00 89.88 101 ASP A N 1
ATOM 745 C CA . ASP A 1 101 ? -14.890 10.620 11.455 1.00 89.88 101 ASP A CA 1
ATOM 746 C C . ASP A 1 101 ? -13.549 11.187 11.932 1.00 89.88 101 ASP A C 1
ATOM 748 O O . ASP A 1 101 ? -12.878 11.958 11.228 1.00 89.88 101 ASP A O 1
ATOM 752 N N . SER A 1 102 ? -13.128 10.762 13.125 1.00 91.56 102 SER A N 1
ATOM 753 C CA . SER A 1 102 ? -11.805 11.101 13.639 1.00 91.56 102 SER A CA 1
ATOM 754 C C . SER A 1 102 ? -10.705 10.489 12.752 1.00 91.56 102 SER A C 1
ATOM 756 O O . SER A 1 102 ? -10.929 9.470 12.088 1.00 91.56 102 SER A O 1
ATOM 758 N N . PRO A 1 103 ? -9.483 11.057 12.729 1.00 89.69 103 PRO A N 1
ATOM 759 C CA . PRO A 1 103 ? -8.362 10.453 12.004 1.00 89.69 103 PRO A CA 1
ATOM 760 C C . PRO A 1 103 ? -8.110 8.990 12.402 1.00 89.69 103 PRO A C 1
ATOM 762 O O . PRO A 1 103 ? -7.874 8.149 11.537 1.00 89.69 103 PRO A O 1
ATOM 765 N N . GLN A 1 104 ? -8.246 8.674 13.694 1.00 92.38 104 GLN A N 1
ATOM 766 C CA . GLN A 1 104 ? -8.062 7.325 14.225 1.00 92.38 104 GLN A CA 1
ATOM 767 C C . GLN A 1 104 ? -9.135 6.350 13.720 1.00 92.38 104 GLN A C 1
ATOM 769 O O . GLN A 1 104 ? -8.809 5.222 13.354 1.00 92.38 104 GLN A O 1
ATOM 774 N N . ASP A 1 105 ? -10.399 6.771 13.652 1.00 93.94 105 ASP A N 1
ATOM 775 C CA . ASP A 1 105 ? -11.484 5.916 13.150 1.00 93.94 105 ASP A CA 1
ATOM 776 C C . ASP A 1 105 ? -11.320 5.606 11.661 1.00 93.94 105 ASP A C 1
ATOM 778 O O . ASP A 1 105 ? -11.536 4.471 11.226 1.00 93.94 105 ASP A O 1
ATOM 782 N N . ARG A 1 106 ? -10.848 6.587 10.882 1.00 94.62 106 ARG A N 1
ATOM 783 C CA . ARG A 1 106 ? -10.521 6.390 9.463 1.00 94.62 106 ARG A CA 1
ATOM 784 C C . ARG A 1 106 ? -9.374 5.400 9.273 1.00 94.62 106 ARG A C 1
ATOM 786 O O . ARG A 1 106 ? -9.445 4.565 8.371 1.00 94.62 106 ARG A O 1
ATOM 793 N N . ASP A 1 107 ? -8.344 5.460 10.116 1.00 93.38 107 ASP A N 1
ATOM 794 C CA . ASP A 1 107 ? -7.238 4.498 10.085 1.00 93.38 107 ASP A CA 1
ATOM 795 C C . ASP A 1 107 ? -7.684 3.091 10.504 1.00 93.38 107 ASP A C 1
ATOM 797 O O . ASP A 1 107 ? -7.310 2.112 9.858 1.00 93.38 107 ASP A O 1
ATOM 801 N N . LEU A 1 108 ? -8.538 2.967 11.525 1.00 96.19 108 LEU A N 1
ATOM 802 C CA . LEU A 1 108 ? -9.115 1.675 11.913 1.00 96.19 108 LEU A CA 1
ATOM 803 C C . LEU A 1 108 ? -9.963 1.076 10.787 1.00 96.19 108 LEU A C 1
ATOM 805 O O . LEU A 1 108 ? -9.884 -0.127 10.542 1.00 96.19 108 LEU A O 1
ATOM 809 N N . ARG A 1 109 ? -10.717 1.904 10.056 1.00 95.88 109 ARG A N 1
ATOM 810 C CA . ARG A 1 109 ? -11.468 1.460 8.875 1.00 95.88 109 ARG A CA 1
ATOM 811 C C . ARG A 1 109 ? -10.560 1.057 7.719 1.00 95.88 109 ARG A C 1
ATOM 813 O O . ARG A 1 109 ? -10.851 0.081 7.036 1.00 95.88 109 ARG A O 1
ATOM 820 N N . PHE A 1 110 ? -9.466 1.783 7.492 1.00 96.44 110 PHE A N 1
ATOM 821 C CA . PHE A 1 110 ? -8.451 1.366 6.524 1.00 96.44 110 PHE A CA 1
ATOM 822 C C . PHE A 1 110 ? -7.928 -0.034 6.873 1.00 96.44 110 PHE A C 1
ATOM 824 O O . PHE A 1 110 ? -7.841 -0.893 5.998 1.00 96.44 110 PHE A O 1
ATOM 831 N N . VAL A 1 111 ? -7.639 -0.291 8.151 1.00 97.31 111 VAL A N 1
ATOM 832 C CA . VAL A 1 111 ? -7.168 -1.609 8.590 1.00 97.31 111 VAL A CA 1
ATOM 833 C C . VAL A 1 111 ? -8.231 -2.688 8.391 1.00 97.31 111 VAL A C 1
ATOM 835 O O . VAL A 1 111 ? -7.912 -3.746 7.855 1.00 97.31 111 VAL A O 1
ATOM 838 N N . ASP A 1 112 ? -9.480 -2.403 8.747 1.00 97.44 112 ASP A N 1
ATOM 839 C CA . ASP A 1 112 ? -10.612 -3.318 8.564 1.00 97.44 112 ASP A CA 1
ATOM 840 C C . ASP A 1 112 ? -10.787 -3.726 7.091 1.00 97.44 112 ASP A C 1
ATOM 842 O O . ASP A 1 112 ? -10.819 -4.910 6.763 1.00 97.44 112 ASP A O 1
ATOM 846 N N . LEU A 1 113 ? -10.777 -2.751 6.175 1.00 96.12 113 LEU A N 1
ATOM 847 C CA . LEU A 1 113 ? -10.971 -2.988 4.740 1.00 96.12 113 LEU A CA 1
ATOM 848 C C . LEU A 1 113 ? -9.832 -3.777 4.076 1.00 96.12 113 LEU A C 1
ATOM 850 O O . LEU A 1 113 ? -10.086 -4.526 3.135 1.00 96.12 113 LEU A O 1
ATOM 854 N N . HIS A 1 114 ? -8.583 -3.583 4.511 1.00 95.38 114 HIS A N 1
ATOM 855 C CA . HIS A 1 114 ? -7.413 -4.167 3.841 1.00 95.38 114 HIS A CA 1
ATOM 856 C C . HIS A 1 114 ? -6.855 -5.420 4.522 1.00 95.38 114 HIS A C 1
ATOM 858 O O . HIS A 1 114 ? -6.265 -6.260 3.844 1.00 95.38 114 HIS A O 1
ATOM 864 N N . TYR A 1 115 ? -7.018 -5.543 5.839 1.00 95.56 115 TYR A N 1
ATOM 865 C CA . TYR A 1 115 ? -6.434 -6.623 6.641 1.00 95.56 115 TYR A CA 1
ATOM 866 C C . TYR A 1 115 ? -7.480 -7.414 7.436 1.00 95.56 115 TYR A C 1
ATOM 868 O O . TYR A 1 115 ? -7.150 -8.466 7.981 1.00 95.56 115 TYR A O 1
ATOM 876 N N . GLY A 1 116 ? -8.730 -6.943 7.477 1.00 97.00 116 GLY A N 1
ATOM 877 C CA . GLY A 1 116 ? -9.855 -7.618 8.112 1.00 97.00 116 GLY A CA 1
ATOM 878 C C . GLY A 1 116 ? -10.196 -7.105 9.513 1.00 97.00 116 GLY A C 1
ATOM 879 O O . GLY A 1 116 ? -9.388 -6.482 10.213 1.00 97.00 116 GLY A O 1
ATOM 880 N N . ALA A 1 117 ? -11.418 -7.429 9.935 1.00 97.00 117 ALA A N 1
ATOM 881 C CA . ALA A 1 117 ? -12.018 -6.952 11.178 1.00 97.00 117 ALA A CA 1
ATOM 882 C C . ALA A 1 117 ? -11.250 -7.383 12.435 1.00 97.00 117 ALA A C 1
ATOM 884 O O . ALA A 1 117 ? -11.139 -6.605 13.385 1.00 97.00 117 ALA A O 1
ATOM 885 N N . ASP A 1 118 ? -10.672 -8.587 12.438 1.00 97.50 118 ASP A N 1
ATOM 886 C CA . ASP A 1 118 ? -9.915 -9.108 13.582 1.00 97.50 118 ASP A CA 1
ATOM 887 C C . ASP A 1 118 ? -8.680 -8.248 13.876 1.00 97.50 118 ASP A C 1
ATOM 889 O O . ASP A 1 118 ? -8.412 -7.885 15.027 1.00 97.50 118 ASP A O 1
ATOM 893 N N . VAL A 1 119 ? -7.960 -7.854 12.821 1.00 97.88 119 VAL A N 1
ATOM 894 C CA . VAL A 1 119 ? -6.776 -6.993 12.926 1.00 97.88 119 VAL A CA 1
ATOM 895 C C . VAL A 1 119 ? -7.182 -5.593 13.385 1.00 97.88 119 VAL A C 1
ATOM 897 O O . VAL A 1 119 ? -6.541 -5.024 14.271 1.00 97.88 119 VAL A O 1
ATOM 900 N N . ALA A 1 120 ? -8.282 -5.054 12.854 1.00 97.50 120 ALA A N 1
ATOM 901 C CA . ALA A 1 120 ? -8.804 -3.751 13.264 1.00 97.50 120 ALA A CA 1
ATOM 902 C C . ALA A 1 120 ? -9.249 -3.734 14.738 1.00 97.50 120 ALA A C 1
ATOM 904 O O . ALA A 1 120 ? -8.970 -2.777 15.467 1.00 97.50 120 ALA A O 1
ATOM 905 N N . ALA A 1 121 ? -9.896 -4.802 15.212 1.00 97.06 121 ALA A N 1
ATOM 906 C CA . ALA A 1 121 ? -10.293 -4.946 16.609 1.00 97.06 121 ALA A CA 1
ATOM 907 C C . ALA A 1 121 ? -9.077 -5.059 17.541 1.00 97.06 121 ALA A C 1
ATOM 909 O O . ALA A 1 121 ? -9.060 -4.438 18.608 1.00 97.06 121 ALA A O 1
ATOM 910 N N . GLY A 1 122 ? -8.051 -5.812 17.133 1.00 96.94 122 GLY A N 1
ATOM 911 C CA . GLY A 1 122 ? -6.776 -5.894 17.847 1.00 96.94 122 GLY A CA 1
ATOM 912 C C . GLY A 1 122 ? -6.089 -4.532 17.961 1.00 96.94 122 GLY A C 1
ATOM 913 O O . GLY A 1 122 ? -5.702 -4.128 19.059 1.00 96.94 122 GLY A O 1
ATOM 914 N N . LEU A 1 123 ? -6.017 -3.785 16.855 1.00 96.06 123 LEU A N 1
ATOM 915 C CA . LEU A 1 123 ? -5.438 -2.442 16.834 1.00 96.06 123 LEU A CA 1
ATOM 916 C C . LEU A 1 123 ? -6.215 -1.467 17.728 1.00 96.06 123 LEU A C 1
ATOM 918 O O . LEU A 1 123 ? -5.598 -0.733 18.495 1.00 96.06 123 LEU A O 1
ATOM 922 N N . ARG A 1 124 ? -7.554 -1.488 17.696 1.00 95.44 124 ARG A N 1
ATOM 923 C CA . ARG A 1 124 ? -8.381 -0.642 18.575 1.00 95.44 124 ARG A CA 1
ATOM 924 C C . ARG A 1 124 ? -8.070 -0.895 20.052 1.00 95.44 124 ARG A C 1
ATOM 926 O O . ARG A 1 124 ? -7.810 0.053 20.786 1.00 95.44 124 ARG A O 1
ATOM 933 N N . LYS A 1 125 ? -8.010 -2.166 20.468 1.00 95.38 125 LYS A N 1
ATOM 934 C CA . LYS A 1 125 ? -7.650 -2.541 21.848 1.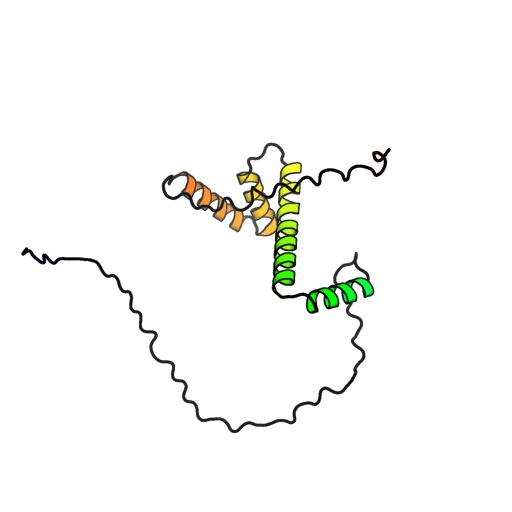00 95.38 125 LYS A CA 1
ATOM 935 C C . LYS A 1 125 ? -6.253 -2.046 22.232 1.00 95.38 125 LYS A C 1
ATOM 937 O O . LYS A 1 125 ? -6.061 -1.589 23.357 1.00 95.38 125 LYS A O 1
ATOM 942 N N . ASP A 1 126 ? -5.281 -2.134 21.322 1.00 93.62 126 ASP A N 1
ATOM 943 C CA . ASP A 1 126 ? -3.923 -1.642 21.578 1.00 93.62 126 ASP A CA 1
ATOM 944 C C . ASP A 1 126 ? -3.878 -0.114 21.726 1.00 93.62 126 ASP A C 1
ATOM 946 O O . ASP A 1 126 ? -3.236 0.397 22.646 1.00 93.62 126 ASP A O 1
ATOM 950 N N . LEU A 1 127 ? -4.595 0.618 20.873 1.00 91.00 127 LEU A N 1
ATOM 951 C CA . LEU A 1 127 ? -4.696 2.077 20.956 1.00 91.00 127 LEU A CA 1
ATOM 952 C C . LEU A 1 127 ? -5.387 2.524 22.253 1.00 91.00 127 LEU A C 1
ATOM 954 O O . LEU A 1 127 ? -4.875 3.414 22.933 1.00 91.00 127 LEU A O 1
ATOM 958 N N . ASP A 1 128 ? -6.473 1.856 22.654 1.00 91.12 128 ASP A N 1
ATOM 959 C CA . ASP A 1 128 ? -7.170 2.110 23.925 1.00 91.12 128 ASP A CA 1
ATOM 960 C C . ASP A 1 128 ? -6.295 1.807 25.147 1.00 91.12 128 ASP A C 1
ATOM 962 O O . ASP A 1 128 ? -6.414 2.450 26.190 1.00 91.12 128 ASP A O 1
ATOM 966 N N . ARG A 1 129 ? -5.414 0.807 25.047 1.00 90.56 129 ARG A N 1
ATOM 967 C CA . ARG A 1 129 ? -4.432 0.501 26.092 1.00 90.56 129 ARG A CA 1
ATOM 968 C C . ARG A 1 129 ? -3.394 1.617 26.203 1.00 90.56 129 ARG A C 1
ATOM 970 O O . ARG A 1 129 ? -3.088 2.049 27.311 1.00 90.56 129 ARG A O 1
ATOM 977 N N . ARG A 1 130 ? -2.871 2.100 25.071 1.00 86.19 130 ARG A N 1
ATOM 978 C CA . ARG A 1 130 ? -1.864 3.176 25.030 1.00 86.19 130 ARG A CA 1
ATOM 979 C C . ARG A 1 130 ? -2.419 4.513 25.511 1.00 86.19 130 ARG A C 1
ATOM 981 O O . ARG A 1 130 ? -1.709 5.228 26.209 1.00 86.19 130 ARG A O 1
ATOM 988 N N . SER A 1 131 ? -3.673 4.835 25.196 1.00 85.12 131 SER A N 1
ATOM 989 C CA . SER A 1 131 ? -4.309 6.077 25.660 1.00 85.12 131 SER A CA 1
ATOM 990 C C . SER A 1 131 ? -4.508 6.111 27.182 1.00 85.12 131 SER A C 1
ATOM 992 O O . SER A 1 131 ? -4.454 7.183 27.780 1.00 85.12 131 SER A O 1
ATOM 994 N N . ARG A 1 132 ? -4.666 4.945 27.827 1.00 82.38 132 ARG A N 1
ATOM 995 C CA . ARG A 1 132 ? -4.778 4.805 29.293 1.00 82.38 132 ARG A CA 1
ATOM 996 C C . ARG A 1 132 ? -3.444 4.825 30.034 1.00 82.38 132 ARG A C 1
ATOM 998 O O . ARG A 1 132 ? -3.440 5.002 31.248 1.00 82.38 132 ARG A O 1
ATOM 1005 N N . THR A 1 133 ? -2.320 4.647 29.343 1.00 69.50 133 THR A N 1
ATOM 1006 C CA . THR A 1 133 ? -0.976 4.746 29.932 1.00 69.50 133 THR A CA 1
ATOM 1007 C C . THR A 1 133 ? -0.230 5.931 29.313 1.00 69.50 133 THR A C 1
ATOM 1009 O O . THR A 1 133 ? 0.664 5.738 28.483 1.00 69.50 133 THR A O 1
ATOM 1012 N N . PRO A 1 134 ? -0.584 7.176 29.690 1.00 56.84 134 PRO A N 1
ATOM 1013 C CA . PRO A 1 134 ? 0.082 8.377 29.202 1.00 56.84 134 PRO A CA 1
ATOM 1014 C C . PRO A 1 134 ? 1.465 8.497 29.861 1.00 56.84 134 PRO A C 1
ATOM 1016 O O . PRO A 1 134 ? 1.645 9.202 30.844 1.00 56.84 134 PRO A O 1
ATOM 1019 N N . GLY A 1 135 ? 2.448 7.746 29.366 1.00 58.22 135 GLY A N 1
ATOM 1020 C CA . GLY A 1 135 ? 3.808 7.755 29.925 1.00 58.22 135 GLY A CA 1
ATOM 1021 C C . GLY A 1 135 ? 4.910 7.341 28.954 1.00 58.22 135 GLY A C 1
ATOM 1022 O O . GLY A 1 135 ? 6.068 7.690 29.153 1.00 58.22 135 GLY A O 1
ATOM 1023 N N . CYS A 1 136 ? 4.572 6.662 27.860 1.00 49.09 136 CYS A N 1
ATOM 1024 C CA . CYS A 1 136 ? 5.520 6.332 26.800 1.00 49.09 136 CYS A CA 1
ATOM 1025 C C . CYS A 1 136 ? 4.854 6.528 25.434 1.00 49.09 136 CYS A C 1
ATOM 1027 O O . CYS A 1 136 ? 4.483 5.581 24.742 1.00 49.09 136 CYS A O 1
ATOM 1029 N N . ALA A 1 137 ? 4.661 7.793 25.051 1.00 50.31 137 ALA A N 1
ATOM 1030 C CA . ALA A 1 137 ? 4.232 8.143 23.704 1.00 50.31 137 ALA A CA 1
ATOM 1031 C C . ALA A 1 137 ? 5.210 7.519 22.691 1.00 50.31 137 ALA A C 1
ATOM 1033 O O . ALA A 1 137 ? 6.362 7.930 22.583 1.00 50.31 137 ALA A O 1
ATOM 1034 N N . SER A 1 138 ? 4.768 6.481 21.976 1.00 50.38 138 SER A N 1
ATOM 1035 C CA . SER A 1 138 ? 5.519 5.956 20.837 1.00 50.38 138 SER A CA 1
ATOM 1036 C C . SER A 1 138 ? 5.362 6.920 19.660 1.00 50.38 138 SER A C 1
ATOM 1038 O O . SER A 1 138 ? 4.242 7.346 19.379 1.00 50.38 138 SER A O 1
ATOM 1040 N N . PRO A 1 139 ? 6.442 7.226 18.926 1.00 41.28 139 PRO A N 1
ATOM 1041 C CA . PRO A 1 139 ? 6.471 8.269 17.905 1.00 41.28 139 PRO A CA 1
ATOM 1042 C C . PRO A 1 139 ? 5.870 7.818 16.567 1.00 41.28 139 PRO A C 1
ATOM 1044 O O . PRO A 1 139 ? 6.239 8.345 15.521 1.00 41.28 139 PRO A O 1
ATOM 1047 N N . ILE A 1 140 ? 4.958 6.840 16.543 1.00 45.62 140 ILE A N 1
ATOM 1048 C CA . ILE A 1 140 ? 4.347 6.407 15.277 1.00 45.62 140 ILE A CA 1
ATOM 1049 C C . ILE A 1 140 ? 3.175 7.337 14.940 1.00 45.62 140 ILE A C 1
ATOM 1051 O O . ILE A 1 140 ? 2.032 6.928 14.791 1.00 45.62 140 ILE A O 1
ATOM 1055 N N . SER A 1 141 ? 3.491 8.621 14.797 1.00 42.41 141 SER A N 1
ATOM 1056 C CA . SER A 1 141 ? 2.763 9.585 13.974 1.00 42.41 141 SER A CA 1
ATOM 1057 C C . SER A 1 141 ? 3.339 9.604 12.549 1.00 42.41 141 SER A C 1
ATOM 1059 O O . SER A 1 141 ? 3.364 10.627 11.874 1.00 42.41 141 SER A O 1
ATOM 1061 N N . VAL A 1 142 ? 3.805 8.459 12.050 1.00 45.75 142 VAL A N 1
ATOM 1062 C CA . VAL A 1 142 ? 4.028 8.247 10.615 1.00 45.75 142 VAL A CA 1
ATOM 1063 C C . VAL A 1 142 ? 2.644 7.849 10.104 1.00 45.75 142 VAL A C 1
ATOM 1065 O O . VAL A 1 142 ? 2.207 6.749 10.401 1.00 45.75 142 VAL A O 1
ATOM 1068 N N . VAL A 1 143 ? 1.788 8.718 9.557 1.00 45.28 143 VAL A N 1
ATOM 1069 C CA . VAL A 1 143 ? 1.789 9.129 8.139 1.00 45.28 143 VAL A CA 1
ATOM 1070 C C . VAL A 1 143 ? 1.003 10.451 7.939 1.00 45.28 143 VAL A C 1
ATOM 1072 O O . VAL A 1 143 ? 0.509 10.720 6.848 1.00 45.28 143 VAL A O 1
ATOM 1075 N N . HIS A 1 144 ? 0.828 11.293 8.965 1.00 41.75 144 HIS A N 1
ATOM 1076 C CA . HIS A 1 144 ? -0.031 12.488 8.832 1.00 41.75 144 HIS A CA 1
ATOM 1077 C C . HIS A 1 144 ? 0.649 13.742 8.257 1.00 41.75 144 HIS A C 1
ATOM 1079 O O . HIS A 1 144 ? -0.018 14.750 8.056 1.00 41.75 144 HIS A O 1
ATOM 1085 N N . ALA A 1 145 ? 1.934 13.671 7.901 1.00 36.81 145 ALA A N 1
ATOM 1086 C CA . ALA A 1 145 ? 2.662 14.772 7.271 1.00 36.81 145 ALA A CA 1
ATOM 1087 C C . ALA A 1 145 ? 3.255 14.360 5.914 1.00 36.81 145 ALA A C 1
ATOM 1089 O O . ALA A 1 145 ? 4.463 14.376 5.704 1.00 36.81 145 ALA A O 1
ATOM 1090 N N . VAL A 1 146 ? 2.397 13.984 4.968 1.00 43.88 146 VAL A N 1
ATOM 1091 C CA . VAL A 1 146 ? 2.693 14.220 3.550 1.00 43.88 146 VAL A CA 1
ATOM 1092 C C . VAL A 1 146 ? 1.529 15.032 3.010 1.00 43.88 146 VAL A C 1
ATOM 1094 O O . VAL A 1 146 ? 0.646 14.519 2.323 1.00 43.88 146 VAL A O 1
ATOM 1097 N N . GLU A 1 147 ? 1.493 16.317 3.367 1.00 39.19 147 GLU A N 1
ATOM 1098 C CA . GLU A 1 147 ? 0.823 17.268 2.490 1.00 39.19 147 GLU A CA 1
ATOM 1099 C C . GLU A 1 147 ? 1.494 17.143 1.116 1.00 39.19 147 GLU A C 1
ATOM 1101 O O . GLU A 1 147 ? 2.730 17.171 1.032 1.00 39.19 147 GLU A O 1
ATOM 1106 N N . PRO A 1 148 ? 0.732 16.958 0.026 1.00 40.28 148 PRO A N 1
ATOM 1107 C CA . PRO A 1 148 ? 1.314 17.109 -1.291 1.00 40.28 148 PRO A CA 1
ATOM 1108 C C . PRO A 1 148 ? 1.885 18.523 -1.333 1.00 40.28 148 PRO A C 1
ATOM 1110 O O . PRO A 1 148 ? 1.155 19.482 -1.069 1.00 40.28 148 PRO A O 1
ATOM 1113 N N . ARG A 1 149 ? 3.183 18.668 -1.640 1.00 38.72 149 ARG A N 1
ATOM 1114 C CA . ARG A 1 149 ? 3.715 19.976 -2.027 1.00 38.72 149 ARG A CA 1
ATOM 1115 C C . ARG A 1 149 ? 2.756 20.496 -3.089 1.00 38.72 149 ARG A C 1
ATOM 1117 O O . ARG A 1 149 ? 2.664 19.894 -4.159 1.00 38.72 149 ARG A O 1
ATOM 1124 N N . ARG A 1 150 ? 1.998 21.550 -2.775 1.00 37.72 150 ARG A N 1
ATOM 1125 C CA . ARG A 1 150 ? 1.259 22.295 -3.786 1.00 37.72 150 ARG A CA 1
ATOM 1126 C C . ARG A 1 150 ? 2.322 22.719 -4.785 1.00 37.72 150 ARG A C 1
ATOM 1128 O O . ARG A 1 150 ? 3.168 23.549 -4.465 1.00 37.72 150 ARG A O 1
ATOM 1135 N N . SER A 1 151 ? 2.336 22.085 -5.950 1.00 43.62 151 SER A N 1
ATOM 1136 C CA . SER A 1 151 ? 2.977 22.653 -7.119 1.00 43.62 151 SER A CA 1
ATOM 1137 C C . SER A 1 151 ? 2.320 24.013 -7.291 1.00 43.62 151 SER A C 1
ATOM 1139 O O . SER A 1 151 ? 1.136 24.088 -7.626 1.00 43.62 151 SER A O 1
ATOM 1141 N N . THR A 1 152 ? 3.039 25.082 -6.960 1.00 49.16 152 THR A N 1
ATOM 1142 C CA . THR A 1 152 ? 2.672 26.407 -7.445 1.00 49.16 152 THR A CA 1
ATOM 1143 C C . THR A 1 152 ? 2.470 26.270 -8.953 1.00 49.16 152 THR A C 1
ATOM 1145 O O . THR A 1 152 ? 3.315 25.632 -9.594 1.00 49.16 152 THR A O 1
ATOM 1148 N N . PRO A 1 153 ? 1.366 26.780 -9.522 1.00 53.38 153 PRO A N 1
ATOM 1149 C CA . PRO A 1 153 ? 1.199 26.796 -10.968 1.00 53.38 153 PRO A CA 1
ATOM 1150 C C . PRO A 1 153 ? 2.462 27.392 -11.593 1.00 53.38 153 PRO A C 1
ATOM 1152 O O . PRO A 1 153 ? 2.975 28.394 -11.088 1.00 53.38 153 PRO A O 1
ATOM 1155 N N . CYS A 1 154 ? 3.003 26.756 -12.636 1.00 44.50 154 CYS A N 1
ATOM 1156 C CA . CYS A 1 154 ? 4.020 27.411 -13.452 1.00 44.50 154 CYS A CA 1
ATOM 1157 C C . CYS A 1 154 ? 3.447 28.768 -13.885 1.00 44.50 154 CYS A C 1
ATOM 1159 O O . CYS A 1 154 ? 2.311 28.778 -14.368 1.00 44.50 154 CYS A O 1
ATOM 1161 N N . PRO A 1 155 ? 4.164 29.890 -13.687 1.00 51.31 155 PRO A N 1
ATOM 1162 C CA . PRO A 1 155 ? 3.710 31.156 -14.235 1.00 51.31 155 PRO A CA 1
ATOM 1163 C C . PRO A 1 155 ? 3.574 30.980 -15.745 1.00 51.31 155 PRO A C 1
ATOM 1165 O O . PRO A 1 155 ? 4.464 30.426 -16.401 1.00 51.31 155 PRO A O 1
ATOM 1168 N N . ASP A 1 156 ? 2.411 31.369 -16.259 1.00 51.50 156 ASP A N 1
ATOM 1169 C CA . ASP A 1 156 ? 2.140 31.332 -17.684 1.00 51.50 156 ASP A CA 1
ATOM 1170 C C . ASP A 1 156 ? 3.171 32.209 -18.400 1.00 51.50 156 ASP A C 1
ATOM 1172 O O . ASP A 1 156 ? 3.637 33.221 -17.870 1.00 51.50 156 ASP A O 1
ATOM 1176 N N . ARG A 1 157 ? 3.566 31.804 -19.603 1.00 50.31 157 ARG A N 1
ATOM 1177 C CA . ARG A 1 157 ? 4.710 32.365 -20.343 1.00 50.31 157 ARG A CA 1
ATOM 1178 C C . ARG A 1 157 ? 4.450 33.786 -20.884 1.00 50.31 157 ARG A C 1
ATOM 1180 O O . ARG A 1 157 ? 5.145 34.214 -21.800 1.00 50.31 157 ARG A O 1
ATOM 1187 N N . ALA A 1 158 ? 3.445 34.479 -20.351 1.00 49.47 158 ALA A N 1
ATOM 1188 C CA . ALA A 1 158 ? 2.913 35.742 -20.845 1.00 49.47 158 ALA A CA 1
ATOM 1189 C C . ALA A 1 158 ? 3.487 36.997 -20.155 1.00 49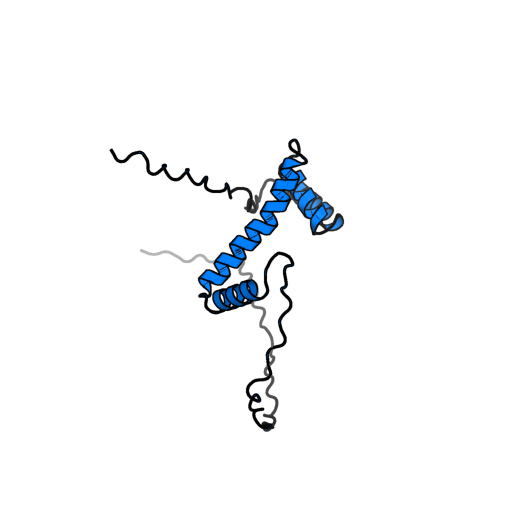.47 158 ALA A C 1
ATOM 1191 O O . ALA A 1 158 ? 3.280 38.086 -20.675 1.00 49.47 158 ALA A O 1
ATOM 1192 N N . ASP A 1 159 ? 4.255 36.870 -19.066 1.00 50.41 159 ASP A N 1
ATOM 1193 C CA . ASP A 1 159 ? 4.818 38.022 -18.330 1.00 50.41 159 ASP A CA 1
ATOM 1194 C C . ASP A 1 159 ? 6.332 38.212 -18.547 1.00 50.41 159 ASP A C 1
ATOM 1196 O O . ASP A 1 159 ? 7.113 38.364 -17.608 1.00 50.41 159 ASP A O 1
ATOM 1200 N N . ILE A 1 160 ? 6.768 38.215 -19.808 1.00 49.06 160 ILE A N 1
ATOM 1201 C CA . ILE A 1 160 ? 8.045 38.835 -20.192 1.00 49.06 160 ILE A CA 1
ATOM 1202 C C . ILE A 1 160 ? 7.732 39.834 -21.306 1.00 49.06 160 ILE A C 1
ATOM 1204 O O . ILE A 1 160 ? 7.795 39.502 -22.490 1.00 49.06 160 ILE A O 1
ATOM 1208 N N . GLY A 1 161 ? 7.295 41.022 -20.889 1.00 49.25 161 GLY A N 1
ATOM 1209 C CA . GLY A 1 161 ? 7.305 42.233 -21.711 1.00 49.25 161 GLY A CA 1
ATOM 1210 C C . GLY A 1 161 ? 8.665 42.910 -21.658 1.00 49.25 161 GLY A C 1
ATOM 1211 O O . GLY A 1 161 ? 9.321 42.816 -20.595 1.00 49.25 161 GLY A O 1
#

Sequence (161 aa):
MVNVITEHPGTEAVCSCVVSGCSRTGPASPGRAGPLRLYHESEPRMPISPRSADTTPDAERVQIDLLRAAPVARRLHLALQLTATVIGAPRRAIGRAQPHDSPQDRDLRFVDLHYGADVAAGLRKDLDRRSRTPGCAS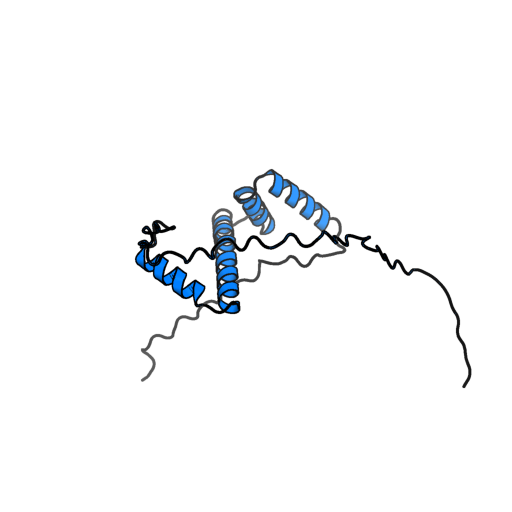PISVVHAVEPRRSTPCPDRADIG

pLDDT: mean 70.29, std 25.02, range [29.61, 98.19]

Radius of gyration: 29.37 Å; chains: 1; bounding box: 63×76×76 Å

Foldseek 3Di:
DDDDDDDDDDDDPPPPPPPDDDPPPDPDDPDPCDPPPPPPPDDDDDQDDDPDPPADSVRSVVVVVCLVPDDPVVVVVVVVVVVCVVLVVQLVVLCVVCVPDDSLVSVLVSCCVPVRDVVSVVVVVVVVVCVVPPPDPDPPPPPPPPPPPPPDPDPDPPPDD